Protein AF-A0A924XHH5-F1 (afdb_monomer_lite)

Foldseek 3Di:
DVVVVVVVVVVVVVCVVVVNDDADEDEDEPVVVVVLVVCVVVVVDDGYYDYDDD

Sequence (54 aa):
TPLDLAKFAGELVGYVNAGKLEVIVQEFPFERVADAHQAIESRQTQGKVVLTVV

Radius of gyration: 14.41 Å; chains: 1; bounding box: 33×26×32 Å

Secondary structure (DSSP, 8-state):
-HHHHHHHHHHHHHHHHTTS----EEEEEGGGHHHHHHHHHTT---SEEEEE--

pLDDT: mean 95.21, std 3.82, range [73.31, 98.06]

Structure (mmCIF, N/CA/C/O backbone):
data_AF-A0A924XHH5-F1
#
_entry.id   AF-A0A924XHH5-F1
#
loop_
_atom_site.group_PDB
_atom_site.id
_atom_site.type_symbol
_atom_site.label_atom_id
_atom_site.label_alt_id
_atom_site.label_comp_id
_atom_site.label_asym_id
_atom_site.label_entity_id
_atom_site.label_seq_id
_atom_site.pdbx_PDB_ins_code
_atom_site.Cartn_x
_atom_site.Cartn_y
_atom_site.Cartn_z
_atom_site.occupancy
_atom_site.B_iso_or_equiv
_atom_site.auth_seq_id
_atom_site.auth_comp_id
_atom_site.auth_asym_id
_atom_site.auth_atom_id
_atom_site.pdbx_PDB_model_num
ATOM 1 N N . THR A 1 1 ? 6.527 16.859 -8.738 1.00 89.94 1 THR A N 1
ATOM 2 C CA . THR A 1 1 ? 5.807 16.954 -10.029 1.00 89.94 1 THR A CA 1
ATOM 3 C C . THR A 1 1 ? 5.387 15.558 -10.474 1.00 89.94 1 THR A C 1
ATOM 5 O O 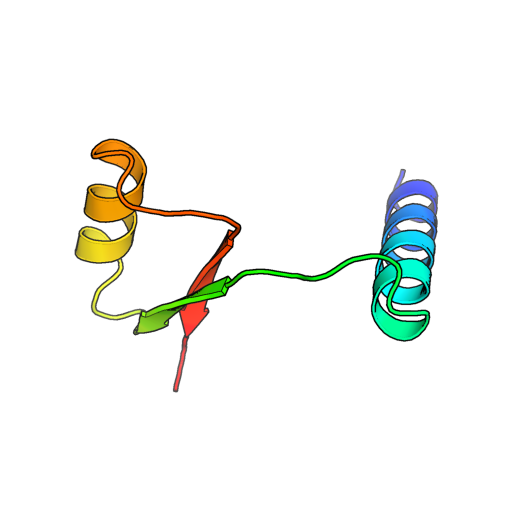. THR A 1 1 ? 5.881 14.598 -9.889 1.00 89.94 1 THR A O 1
ATOM 8 N N . PRO A 1 2 ? 4.491 15.390 -11.465 1.00 88.56 2 PRO A N 1
ATOM 9 C CA . PRO A 1 2 ? 4.158 14.062 -11.997 1.00 88.56 2 PRO A CA 1
ATOM 10 C C . PRO A 1 2 ? 5.386 13.267 -12.474 1.00 88.56 2 PRO A C 1
ATOM 12 O O . PRO A 1 2 ? 5.440 12.053 -12.295 1.00 88.56 2 PRO A O 1
ATOM 15 N N . LEU A 1 3 ? 6.402 13.961 -13.001 1.00 92.12 3 LEU A N 1
ATOM 16 C CA . LEU A 1 3 ? 7.671 13.360 -13.414 1.00 92.12 3 LEU A CA 1
ATOM 17 C C . LEU A 1 3 ? 8.456 12.793 -12.222 1.00 92.12 3 LEU A C 1
ATOM 19 O O . LEU A 1 3 ? 8.962 11.675 -12.292 1.00 92.12 3 LEU A O 1
ATOM 23 N N . ASP A 1 4 ? 8.507 13.535 -11.114 1.00 95.50 4 ASP A N 1
ATOM 24 C CA . ASP A 1 4 ? 9.188 13.078 -9.897 1.00 95.50 4 ASP A CA 1
ATOM 25 C C . ASP A 1 4 ? 8.513 11.826 -9.317 1.00 95.50 4 ASP A C 1
ATOM 27 O O . ASP A 1 4 ? 9.196 10.892 -8.909 1.00 95.50 4 ASP A O 1
ATOM 31 N N . LEU A 1 5 ? 7.174 11.759 -9.337 1.00 94.50 5 LEU A N 1
ATOM 32 C CA . LEU A 1 5 ? 6.429 10.586 -8.860 1.00 94.50 5 LEU A CA 1
ATOM 33 C C . LEU A 1 5 ? 6.732 9.333 -9.686 1.00 94.50 5 LEU A C 1
ATOM 35 O O . LEU A 1 5 ? 6.989 8.276 -9.115 1.00 94.50 5 LEU A O 1
ATOM 39 N N . ALA A 1 6 ? 6.735 9.452 -11.017 1.00 95.19 6 ALA A N 1
ATOM 40 C CA . ALA A 1 6 ? 7.060 8.337 -11.903 1.00 95.19 6 ALA A CA 1
ATOM 41 C C . ALA A 1 6 ? 8.496 7.840 -11.683 1.00 95.19 6 ALA A C 1
ATOM 43 O O . ALA A 1 6 ? 8.733 6.632 -11.630 1.00 95.19 6 ALA A O 1
ATOM 44 N N . LYS A 1 7 ? 9.442 8.769 -11.488 1.00 96.69 7 LYS A N 1
ATOM 45 C CA . LYS A 1 7 ? 10.830 8.441 -11.152 1.00 96.69 7 LYS A CA 1
ATOM 46 C C . LYS A 1 7 ? 10.915 7.646 -9.846 1.00 96.69 7 LYS A C 1
ATOM 48 O O . LYS A 1 7 ? 11.487 6.559 -9.837 1.00 96.69 7 LYS A O 1
ATOM 53 N N . PHE A 1 8 ? 10.318 8.150 -8.766 1.00 96.50 8 PHE A N 1
ATOM 54 C CA . PHE A 1 8 ? 10.369 7.478 -7.464 1.00 96.50 8 PHE A CA 1
ATOM 55 C C . PHE A 1 8 ? 9.666 6.117 -7.472 1.00 96.50 8 PHE A C 1
ATOM 57 O O . PHE A 1 8 ? 10.160 5.171 -6.862 1.00 96.50 8 PHE A O 1
ATOM 64 N N . ALA A 1 9 ? 8.550 5.987 -8.192 1.00 95.81 9 ALA A N 1
ATOM 65 C CA . ALA A 1 9 ? 7.876 4.704 -8.362 1.00 95.81 9 ALA A CA 1
ATOM 66 C C . ALA A 1 9 ? 8.773 3.683 -9.081 1.00 95.81 9 ALA A C 1
ATOM 68 O O . ALA A 1 9 ? 8.884 2.543 -8.632 1.00 95.81 9 ALA A O 1
ATOM 69 N N . GLY A 1 10 ? 9.456 4.098 -10.155 1.00 96.88 10 GLY A N 1
ATOM 70 C CA . GLY A 1 10 ? 10.399 3.246 -10.881 1.00 96.88 10 GLY A CA 1
ATOM 71 C C . GLY A 1 10 ? 11.568 2.777 -10.013 1.00 96.88 10 GLY A C 1
ATOM 72 O O . GLY A 1 10 ? 11.906 1.595 -10.024 1.00 96.88 10 GLY A O 1
ATOM 73 N N . GLU A 1 11 ? 12.148 3.675 -9.212 1.00 97.38 11 GLU A N 1
ATOM 74 C CA . GLU A 1 11 ? 13.212 3.330 -8.260 1.00 97.38 11 GLU A CA 1
ATOM 75 C C . GLU A 1 11 ? 12.732 2.318 -7.207 1.00 97.38 11 GLU A C 1
ATOM 77 O O . GLU A 1 11 ? 13.402 1.312 -6.967 1.00 97.38 11 GLU A O 1
ATOM 82 N N . LEU A 1 12 ? 11.548 2.535 -6.622 1.00 96.06 12 LEU A N 1
ATOM 83 C CA . LEU A 1 12 ? 10.967 1.641 -5.618 1.00 96.06 12 LEU A CA 1
ATOM 84 C C . LEU A 1 12 ? 10.712 0.235 -6.177 1.00 96.06 12 LEU A C 1
ATOM 86 O O . LEU A 1 12 ? 11.111 -0.751 -5.558 1.00 96.06 12 LEU A O 1
ATOM 90 N N . VAL A 1 13 ? 10.116 0.137 -7.369 1.00 96.75 13 VAL A N 1
ATOM 91 C CA . VAL A 1 13 ? 9.918 -1.146 -8.066 1.00 96.75 13 VAL A CA 1
ATOM 92 C C . VAL A 1 13 ? 11.260 -1.812 -8.377 1.00 96.75 13 VAL A C 1
ATOM 94 O O . VAL A 1 13 ? 11.403 -3.023 -8.205 1.00 96.75 13 VAL A O 1
ATOM 97 N N . GLY A 1 14 ? 12.269 -1.030 -8.771 1.00 97.88 14 GLY A N 1
ATOM 98 C CA . GLY A 1 14 ? 13.628 -1.520 -8.985 1.00 97.88 14 GLY A CA 1
ATOM 99 C C . GLY A 1 14 ? 14.222 -2.192 -7.744 1.00 97.88 14 GLY A C 1
ATOM 100 O O . GLY A 1 14 ? 14.811 -3.267 -7.856 1.00 97.88 14 GLY A O 1
ATOM 101 N N . TYR A 1 15 ? 14.032 -1.613 -6.554 1.00 98.06 15 TYR A N 1
ATOM 102 C CA . TYR A 1 15 ? 14.504 -2.213 -5.302 1.00 98.06 15 TYR A CA 1
ATOM 103 C C . TYR A 1 15 ? 13.773 -3.507 -4.934 1.00 98.06 15 TYR A C 1
ATOM 105 O O . TYR A 1 15 ? 14.431 -4.448 -4.487 1.00 98.06 15 TYR A O 1
ATOM 113 N N . VAL A 1 16 ? 12.455 -3.574 -5.154 1.00 96.44 16 VAL A N 1
ATOM 114 C CA . VAL A 1 16 ? 11.661 -4.795 -4.924 1.00 96.44 16 VAL A CA 1
ATOM 115 C C . VAL A 1 16 ? 12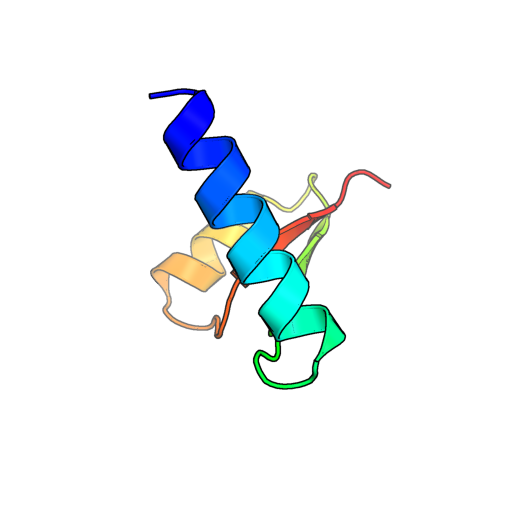.127 -5.917 -5.853 1.00 96.44 16 VAL A C 1
ATOM 117 O O . VAL A 1 16 ? 12.469 -7.002 -5.389 1.00 96.44 16 VAL A O 1
ATOM 120 N N . ASN A 1 17 ? 12.249 -5.638 -7.154 1.00 96.94 17 ASN A N 1
ATOM 121 C CA . ASN A 1 17 ? 12.687 -6.627 -8.145 1.00 96.94 17 ASN A CA 1
ATOM 122 C C . ASN A 1 17 ? 14.123 -7.114 -7.908 1.00 96.94 17 ASN A C 1
ATOM 124 O O . ASN A 1 17 ? 14.448 -8.261 -8.202 1.00 96.94 17 ASN A O 1
ATOM 128 N N . ALA A 1 18 ? 14.989 -6.251 -7.371 1.00 97.50 18 ALA A N 1
ATOM 129 C CA . ALA A 1 18 ? 16.359 -6.603 -7.010 1.00 97.50 18 ALA A CA 1
ATOM 130 C C . ALA A 1 18 ? 16.474 -7.344 -5.661 1.00 97.50 18 ALA A C 1
ATOM 132 O O . ALA A 1 18 ? 17.595 -7.619 -5.231 1.00 97.50 18 ALA A O 1
ATOM 133 N N . GLY A 1 19 ? 15.363 -7.609 -4.961 1.00 96.81 19 GLY A N 1
ATOM 134 C CA . GLY A 1 19 ? 15.357 -8.239 -3.635 1.00 96.81 19 GLY A CA 1
ATOM 135 C C . GLY A 1 19 ? 15.968 -7.374 -2.527 1.00 96.81 19 GLY A C 1
ATOM 136 O O . GLY A 1 19 ? 16.304 -7.879 -1.461 1.00 96.81 19 GLY A O 1
ATOM 137 N N . LYS A 1 20 ? 16.148 -6.070 -2.773 1.00 97.38 20 LYS A N 1
ATOM 138 C CA . LYS A 1 20 ? 16.722 -5.111 -1.811 1.00 97.38 20 LYS A CA 1
ATOM 139 C C . LYS A 1 20 ? 15.669 -4.489 -0.895 1.00 97.38 20 LYS A C 1
ATOM 141 O O . LYS A 1 20 ? 16.027 -3.852 0.091 1.00 97.38 20 LYS A O 1
ATOM 146 N N . LEU A 1 21 ? 14.394 -4.634 -1.247 1.00 95.38 21 LEU A N 1
ATOM 147 C CA . LEU A 1 21 ? 13.255 -4.154 -0.480 1.00 95.38 21 LEU A CA 1
ATOM 148 C C . LEU A 1 21 ? 12.201 -5.258 -0.405 1.00 95.38 21 LEU A C 1
ATOM 150 O O . LEU A 1 21 ? 11.673 -5.681 -1.430 1.00 95.38 21 LEU A O 1
ATOM 154 N N . GLU A 1 22 ? 11.883 -5.683 0.812 1.00 94.31 22 GLU A N 1
ATOM 155 C CA . GLU A 1 22 ? 10.774 -6.589 1.096 1.00 94.31 22 GLU A CA 1
ATOM 156 C C . GLU A 1 22 ? 9.550 -5.777 1.534 1.00 94.31 22 GLU A C 1
ATOM 158 O O . GLU A 1 22 ? 9.653 -4.872 2.367 1.00 94.31 22 GLU A O 1
ATOM 163 N N . VAL A 1 23 ? 8.386 -6.085 0.960 1.00 93.06 23 VAL A N 1
ATOM 164 C CA . VAL A 1 23 ? 7.126 -5.418 1.302 1.00 93.06 23 VAL A CA 1
ATOM 165 C C . VAL A 1 23 ? 6.307 -6.344 2.189 1.00 93.06 23 VAL A C 1
ATOM 167 O O . VAL A 1 23 ? 5.743 -7.328 1.722 1.00 93.06 23 VAL A O 1
ATOM 170 N N . ILE A 1 24 ? 6.223 -6.001 3.470 1.00 94.81 24 ILE A N 1
ATOM 171 C CA . ILE A 1 24 ? 5.370 -6.700 4.432 1.00 94.81 24 ILE A CA 1
ATOM 172 C C . ILE A 1 24 ? 3.963 -6.117 4.318 1.00 94.81 24 ILE A C 1
ATOM 174 O O . ILE A 1 24 ? 3.774 -4.911 4.518 1.00 94.81 24 ILE A O 1
ATOM 178 N N . VAL A 1 25 ? 2.992 -6.965 3.983 1.00 95.19 25 VAL A N 1
ATOM 179 C CA . VAL A 1 25 ? 1.594 -6.574 3.786 1.00 95.19 25 VAL A CA 1
ATOM 180 C C . VAL A 1 25 ? 0.692 -7.336 4.746 1.00 95.19 25 VAL A C 1
ATOM 182 O O . VAL A 1 25 ? 0.820 -8.546 4.911 1.00 95.19 25 VAL A O 1
ATOM 185 N N . GLN A 1 26 ? -0.249 -6.612 5.342 1.00 96.06 26 GLN A N 1
ATOM 186 C CA . GLN A 1 26 ? -1.387 -7.166 6.052 1.00 96.06 26 GLN A CA 1
ATOM 187 C C . GLN A 1 26 ? -2.666 -6.812 5.293 1.00 96.06 26 GLN A C 1
ATOM 189 O O . GLN A 1 26 ? -2.982 -5.636 5.100 1.00 96.06 26 GLN A O 1
ATOM 194 N N . GLU A 1 27 ? -3.389 -7.832 4.850 1.00 96.25 27 GLU A N 1
ATOM 195 C CA . GLU A 1 27 ? -4.568 -7.667 4.004 1.00 96.25 27 GLU A CA 1
ATOM 196 C C . GLU A 1 27 ? -5.859 -7.722 4.818 1.00 96.25 27 GLU A C 1
ATOM 198 O O . GLU A 1 27 ? -6.006 -8.535 5.734 1.00 96.25 27 GLU A O 1
ATOM 203 N N . PHE A 1 28 ? -6.810 -6.869 4.451 1.00 96.88 28 PHE A N 1
ATOM 204 C CA . PHE A 1 28 ? -8.178 -6.899 4.951 1.00 96.88 28 PHE A CA 1
ATOM 205 C C . PHE A 1 28 ? -9.136 -6.811 3.759 1.00 96.88 28 PHE A C 1
ATOM 207 O O . PHE A 1 28 ? -8.905 -5.985 2.874 1.00 96.88 28 PHE A O 1
ATOM 214 N N . PRO A 1 29 ? -10.223 -7.600 3.719 1.00 97.44 29 PRO A N 1
ATOM 215 C CA . PRO A 1 29 ? -11.267 -7.389 2.722 1.00 97.44 29 PRO A CA 1
ATOM 216 C C . PRO A 1 29 ? -11.902 -6.008 2.922 1.00 97.44 29 PRO A C 1
ATOM 218 O O . PRO A 1 29 ? -11.998 -5.523 4.056 1.00 97.44 29 PRO A O 1
ATOM 221 N N . PHE A 1 30 ? -12.324 -5.363 1.834 1.00 97.50 30 PHE A N 1
ATOM 222 C CA . PHE A 1 30 ? -12.854 -3.997 1.861 1.00 97.50 30 PHE A CA 1
ATOM 223 C C . PHE A 1 3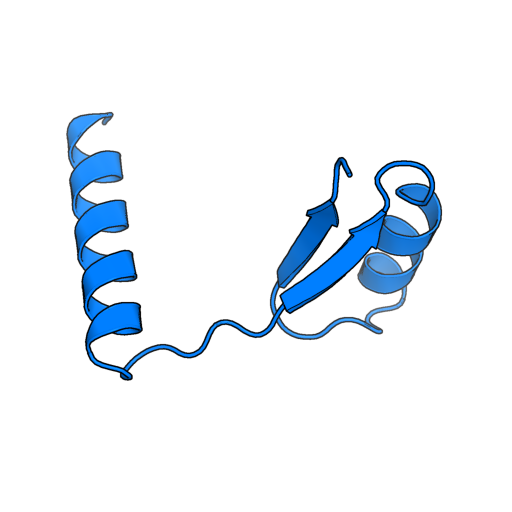0 ? -14.039 -3.840 2.829 1.00 97.50 30 PHE A C 1
ATOM 225 O O . PHE A 1 30 ? -14.136 -2.838 3.539 1.00 97.50 30 PHE A O 1
ATOM 232 N N . GLU A 1 31 ? -14.886 -4.863 2.950 1.00 97.75 31 GLU A N 1
ATOM 233 C CA . GLU A 1 31 ? -16.029 -4.911 3.871 1.00 97.75 31 GLU A CA 1
ATOM 234 C C . GLU A 1 31 ? -15.604 -4.792 5.345 1.00 97.75 31 GLU A C 1
ATOM 236 O O . GLU A 1 31 ? -16.400 -4.390 6.193 1.00 97.75 31 GLU A O 1
ATOM 241 N N . ARG A 1 32 ? -14.343 -5.116 5.657 1.00 97.00 32 ARG A N 1
ATOM 242 C CA . ARG A 1 32 ? -13.745 -5.067 6.999 1.00 97.00 32 ARG A CA 1
ATOM 243 C C . ARG A 1 32 ? -12.809 -3.874 7.204 1.00 97.00 32 ARG A C 1
ATOM 245 O O . ARG A 1 32 ? -11.899 -3.923 8.031 1.00 97.00 32 ARG A O 1
ATOM 252 N N . VAL A 1 33 ? -13.041 -2.765 6.500 1.00 97.25 33 VAL A N 1
ATOM 253 C CA . VAL A 1 33 ? -12.247 -1.530 6.647 1.00 97.25 33 VAL A CA 1
ATOM 254 C C . VA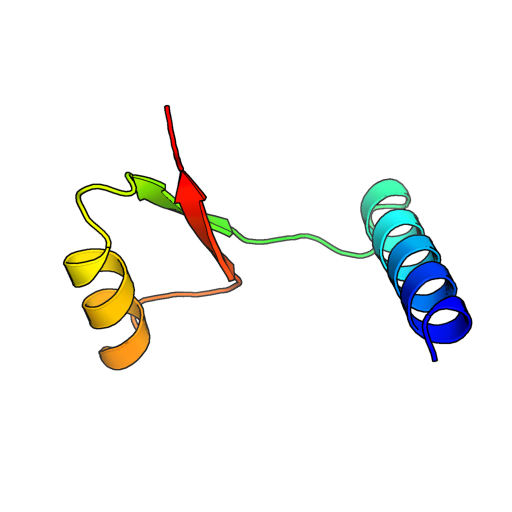L A 1 33 ? -12.181 -1.014 8.093 1.00 97.25 33 VAL A C 1
ATOM 256 O O . VAL A 1 33 ? -11.147 -0.503 8.521 1.00 97.25 33 VAL A O 1
ATOM 259 N N . ALA A 1 34 ? -13.246 -1.197 8.880 1.00 98.06 34 ALA A N 1
ATOM 260 C CA . ALA A 1 34 ? -13.259 -0.810 10.291 1.00 98.06 34 ALA A CA 1
ATOM 261 C C . ALA A 1 34 ? -12.209 -1.580 11.114 1.00 98.06 34 ALA A C 1
ATOM 263 O O . ALA A 1 34 ? -11.502 -0.986 11.926 1.00 98.06 34 ALA A O 1
ATOM 264 N N . ASP A 1 35 ? -12.050 -2.880 10.857 1.00 97.19 35 ASP A N 1
ATOM 265 C CA . ASP A 1 35 ? -11.053 -3.711 11.533 1.00 97.19 35 ASP A CA 1
ATOM 266 C C . ASP A 1 35 ? -9.626 -3.331 11.126 1.00 97.19 35 ASP A C 1
ATOM 268 O O . ASP A 1 35 ? -8.724 -3.319 11.964 1.00 97.19 35 ASP A O 1
ATOM 272 N N . ALA A 1 36 ? -9.426 -2.962 9.856 1.00 96.94 36 ALA A N 1
ATOM 273 C CA . ALA A 1 36 ? -8.151 -2.445 9.367 1.00 96.94 36 ALA A CA 1
ATOM 274 C C . ALA A 1 36 ? -7.747 -1.157 10.111 1.00 96.94 36 ALA A C 1
ATOM 276 O O . ALA A 1 36 ? -6.609 -1.037 10.570 1.00 96.94 36 ALA A O 1
ATOM 277 N N . HIS A 1 37 ? -8.686 -0.221 10.299 1.00 97.75 37 HIS A N 1
ATOM 278 C CA . HIS A 1 37 ? -8.457 0.990 11.093 1.00 97.75 37 HIS A CA 1
ATOM 279 C C . HIS A 1 37 ? -8.135 0.669 12.552 1.00 97.75 37 HIS A C 1
ATOM 281 O O . HIS A 1 37 ? -7.135 1.159 13.078 1.00 97.75 37 HIS A O 1
ATOM 287 N N . GLN A 1 38 ? -8.917 -0.206 13.183 1.00 97.56 38 GLN A N 1
ATOM 288 C CA . GLN A 1 38 ? -8.680 -0.601 14.568 1.00 97.56 38 GLN A CA 1
ATOM 289 C C . GLN A 1 38 ? -7.294 -1.241 14.750 1.00 97.56 38 GLN A C 1
ATOM 291 O O . GLN A 1 38 ? -6.603 -0.950 15.730 1.00 97.56 38 GLN A O 1
ATOM 296 N N . ALA A 1 39 ? -6.852 -2.086 13.815 1.00 96.00 39 ALA A N 1
ATOM 297 C CA . ALA A 1 39 ? -5.528 -2.705 13.859 1.00 9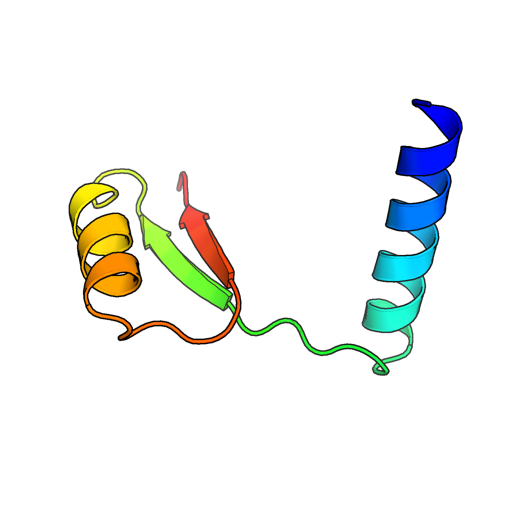6.00 39 ALA A CA 1
ATOM 298 C C . ALA A 1 39 ? -4.398 -1.660 13.779 1.00 96.00 39 ALA A C 1
ATOM 300 O O . ALA A 1 39 ? -3.420 -1.747 14.528 1.00 96.00 39 ALA A O 1
ATOM 301 N N . ILE A 1 40 ? -4.547 -0.646 12.918 1.00 96.25 40 ILE A N 1
ATOM 302 C CA . ILE A 1 40 ? -3.591 0.467 12.796 1.00 96.25 40 ILE A CA 1
ATOM 303 C C . ILE A 1 40 ? -3.549 1.279 14.096 1.00 96.25 40 ILE A C 1
ATOM 305 O O . ILE A 1 40 ? -2.476 1.512 14.655 1.00 96.25 40 ILE A O 1
ATOM 309 N N . GLU A 1 41 ? -4.713 1.693 14.598 1.00 96.88 41 GLU A N 1
ATOM 310 C CA . GLU A 1 41 ? -4.837 2.548 15.784 1.00 96.88 41 GLU A CA 1
ATOM 311 C C . GLU A 1 41 ? -4.319 1.863 17.052 1.00 96.88 41 GLU A C 1
ATOM 313 O O . GLU A 1 41 ? -3.642 2.481 17.876 1.00 96.88 41 GLU A O 1
ATOM 318 N N . SER A 1 42 ? -4.567 0.558 17.176 1.00 96.50 42 SER A N 1
ATOM 319 C CA . SER A 1 42 ? -4.071 -0.271 18.278 1.00 96.50 42 SER A CA 1
ATOM 320 C C . SER A 1 42 ? -2.597 -0.670 18.144 1.00 96.50 42 SER A C 1
ATOM 322 O O . SER A 1 42 ? -2.070 -1.336 19.036 1.00 96.50 42 SER A O 1
ATOM 324 N N . ARG A 1 43 ? -1.909 -0.242 17.072 1.00 92.69 43 ARG A N 1
ATOM 325 C CA . ARG A 1 43 ? -0.500 -0.564 16.770 1.00 92.69 43 ARG A CA 1
ATOM 326 C C . ARG A 1 43 ? -0.233 -2.068 16.645 1.00 92.69 43 ARG A C 1
ATOM 328 O O . ARG A 1 43 ? 0.850 -2.540 16.985 1.00 92.69 43 ARG A O 1
ATOM 335 N N . GLN A 1 44 ? -1.214 -2.816 16.150 1.00 90.00 44 GLN A N 1
ATOM 336 C CA . GLN A 1 44 ? -1.123 -4.265 15.942 1.00 90.00 44 GLN A CA 1
ATOM 337 C C . GLN A 1 44 ? -0.637 -4.642 14.535 1.00 90.00 44 GLN A C 1
ATOM 339 O O . GLN A 1 44 ? -0.517 -5.823 14.219 1.00 90.00 44 GLN A O 1
ATOM 344 N N . THR A 1 45 ? -0.343 -3.657 13.686 1.00 91.31 45 THR A N 1
ATOM 345 C CA . THR A 1 45 ? 0.103 -3.861 12.303 1.00 91.31 45 THR A CA 1
ATOM 346 C C . THR A 1 45 ? 1.609 -3.652 12.165 1.00 91.31 45 THR A C 1
ATOM 348 O O . THR A 1 45 ? 2.172 -2.749 12.786 1.00 91.31 45 THR A O 1
ATOM 351 N N . GLN A 1 46 ? 2.248 -4.402 11.268 1.00 89.44 46 GLN A N 1
ATOM 352 C CA . GLN A 1 46 ? 3.606 -4.129 10.788 1.00 89.44 46 GLN A CA 1
ATOM 353 C C . GLN A 1 46 ? 3.591 -4.019 9.261 1.00 89.44 46 GLN A C 1
ATOM 355 O O . GLN A 1 46 ? 2.875 -4.757 8.590 1.00 89.44 46 GLN A O 1
ATOM 360 N N . GLY A 1 47 ? 4.378 -3.098 8.703 1.00 92.31 47 GLY A N 1
ATOM 361 C CA . GLY A 1 47 ? 4.430 -2.888 7.255 1.00 92.31 47 GLY A CA 1
ATOM 362 C C . GLY A 1 47 ? 3.254 -2.067 6.719 1.00 92.31 47 GLY A C 1
ATOM 363 O O . GLY A 1 47 ? 2.972 -0.975 7.217 1.00 92.31 47 GLY A O 1
ATOM 364 N N . LYS A 1 48 ? 2.622 -2.544 5.644 1.00 95.06 48 LYS A N 1
ATOM 365 C CA . LYS A 1 48 ? 1.518 -1.868 4.949 1.00 95.06 48 LYS A CA 1
ATOM 366 C C . LYS A 1 48 ? 0.208 -2.612 5.164 1.00 95.06 48 LYS A C 1
ATOM 368 O O . LYS A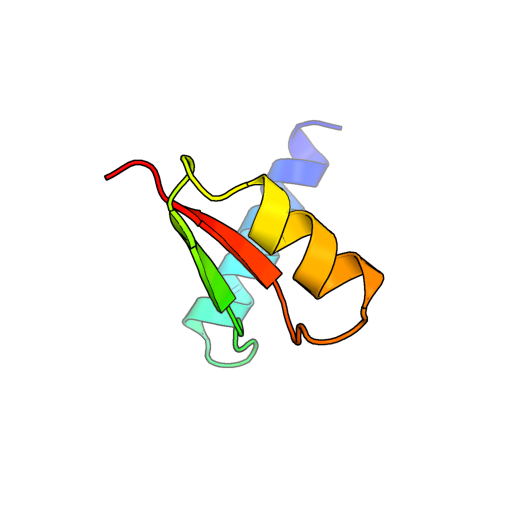 1 48 ? 0.162 -3.829 5.051 1.00 95.06 48 LYS A O 1
ATOM 373 N N . VAL A 1 49 ? -0.862 -1.862 5.398 1.00 96.88 49 VAL A N 1
ATOM 374 C CA . VAL A 1 49 ? -2.225 -2.394 5.371 1.00 96.88 49 VAL A CA 1
ATOM 375 C C . VAL A 1 49 ? -2.796 -2.199 3.971 1.00 96.88 49 VAL A C 1
ATOM 377 O O . VAL A 1 49 ? -2.732 -1.091 3.436 1.00 96.88 49 VAL A O 1
ATOM 380 N N . VAL A 1 50 ? -3.323 -3.267 3.374 1.00 97.12 50 VAL A N 1
ATOM 381 C CA . VAL A 1 50 ? -3.925 -3.260 2.033 1.00 97.12 50 VAL A CA 1
ATOM 382 C C . VAL A 1 50 ? -5.373 -3.717 2.132 1.00 97.12 50 VAL A C 1
ATOM 384 O O . VAL A 1 50 ? -5.671 -4.725 2.769 1.00 97.12 50 VAL A O 1
ATOM 387 N N . LEU A 1 51 ? -6.270 -2.963 1.496 1.00 97.69 51 LEU A N 1
ATOM 388 C CA . LEU A 1 51 ? -7.664 -3.359 1.337 1.00 97.69 51 LEU A CA 1
ATOM 389 C C . LEU A 1 51 ? -7.824 -4.125 0.028 1.00 97.69 51 LEU A C 1
ATOM 391 O O . LEU A 1 51 ? -7.424 -3.629 -1.028 1.00 97.69 51 LEU A O 1
ATOM 395 N N . THR A 1 52 ? -8.413 -5.313 0.100 1.00 97.19 52 THR A N 1
ATOM 396 C CA . THR A 1 52 ? -8.679 -6.152 -1.067 1.00 97.19 52 THR A CA 1
ATOM 397 C C . THR A 1 52 ? -10.140 -6.031 -1.489 1.00 97.19 52 THR A C 1
ATOM 399 O O . THR A 1 52 ? -11.052 -6.050 -0.665 1.00 97.19 52 THR A O 1
ATOM 402 N N . VAL A 1 53 ? -10.351 -5.861 -2.794 1.00 93.38 53 VAL A N 1
ATOM 403 C CA . VAL A 1 53 ? -11.663 -5.861 -3.451 1.00 93.38 53 VAL A CA 1
ATOM 404 C C . VAL A 1 53 ? -11.722 -7.109 -4.321 1.00 93.38 53 VAL A C 1
ATOM 406 O O . VAL A 1 53 ? -11.321 -7.090 -5.483 1.00 93.38 53 VAL A O 1
ATOM 409 N N . VAL A 1 54 ? -12.093 -8.230 -3.714 1.00 73.31 54 VAL A N 1
ATOM 410 C CA . VAL A 1 54 ? -12.237 -9.525 -4.394 1.00 73.31 54 VAL A CA 1
ATOM 411 C C . VAL A 1 54 ? -13.677 -9.988 -4.346 1.00 73.31 54 VAL A C 1
ATOM 413 O O . VAL A 1 54 ? -14.320 -9.776 -3.298 1.00 73.31 54 VAL A O 1
#